Protein 3OES (pdb70)

Foldseek 3Di:
DEAEEEEAFAPPLCLVLLLCCQQVVDGDPDDDFDCWDWGWDCDPNYTYIYIRHGGDFLPDQDDCVNQPRHQEYEYEAAQLDVRRVVRSLSVVVSNVLDHAYEYEHEPVVVPVRGDHDQVRSCVVCVVVVYHYDYAYSRDSVRSNCSVVVSVVVSVVD

InterPro domains:
  IPR001806 Small GTPase [PF00071] (8-168)
  IPR001806 Small GTPase [PS51421] (1-183)
  IPR001806 Small GTPase [SM00174] (9-170)
  IPR005225 Small GTP-binding domain [TIGR00231] (6-160)
  IPR020849 Small GTPase, Ras-type [PTHR24070] (7-173)
  IPR027417 P-loop containing nucleoside triphosphate hydrolase [G3DSA:3.40.50.300] (5-183)
  IPR027417 P-loop containing nucleoside triphosphate hydrolase [SSF52540] (6-174)

Organism: Homo sapiens (NCBI:txid9606)

Structure (mmCIF, N/CA/C/O backbone):
data_3OES
#
_entry.id   3OES
#
_cell.length_a   72.665
_cell.length_b   126.745
_cell.length_c   41.356
_cell.angle_alpha   90.000
_cell.angle_beta   90.000
_cell.angle_gamma   90.000
#
_symmetry.space_group_name_H-M   'C 2 2 21'
#
loop_
_entity.id
_entity.type
_entity.pdbx_description
1 polymer 'GTPase RhebL1'
2 non-polymer 'MAGNESIUM ION'
3 non-polymer 'PHOSPHOAMINOPHOSPHONIC ACID-GUANYLATE ESTER'
4 water water
#
loop_
_atom_site.group_PDB
_atom_site.id
_atom_site.type_symbol
_atom_site.label_atom_id
_atom_site.label_alt_id
_atom_site.label_comp_id
_atom_site.label_asym_id
_atom_site.label_entity_id
_atom_site.label_seq_id
_atom_site.pdbx_PDB_ins_code
_atom_site.Cartn_x
_atom_site.Cartn_y
_atom_site.Cartn_z
_atom_site.occupancy
_atom_site.B_iso_or_equiv
_atom_site.auth_seq_id
_atom_site.auth_comp_id
_atom_site.auth_asym_id
_atom_site.auth_atom_id
_atom_site.pdbx_PDB_model_num
ATOM 1 N N . ARG A 1 23 ? -32.734 9.552 -15.906 1.00 51.82 5 ARG A N 1
ATOM 2 C CA . ARG A 1 23 ? -31.451 8.940 -15.440 1.00 52.00 5 ARG A CA 1
ATOM 3 C C . ARG A 1 23 ? -31.036 9.415 -14.021 1.00 51.97 5 ARG A C 1
ATOM 4 O O . ARG A 1 23 ? -30.661 10.583 -13.821 1.00 52.37 5 ARG A O 1
ATOM 7 N N . TYR A 1 24 ? -31.074 8.499 -13.057 1.00 51.41 6 TYR A N 1
ATOM 8 C CA . TYR A 1 24 ? -30.682 8.787 -11.677 1.00 51.38 6 TYR A CA 1
ATOM 9 C C . TYR A 1 24 ? -29.162 8.826 -11.454 1.00 50.87 6 TYR A C 1
ATOM 10 O O . TYR A 1 24 ? -28.473 7.819 -11.683 1.00 51.06 6 TYR A O 1
ATOM 19 N N . ARG A 1 25 ? -28.641 9.949 -10.944 1.00 49.61 7 ARG A N 1
ATOM 20 C CA . ARG A 1 25 ? -27.206 10.043 -10.670 1.00 48.46 7 ARG A CA 1
ATOM 21 C C . ARG A 1 25 ? -26.932 10.694 -9.331 1.00 46.81 7 ARG A C 1
ATOM 22 O O . ARG A 1 25 ? -27.548 11.706 -8.983 1.00 46.29 7 ARG A O 1
ATOM 30 N N . LYS A 1 26 ? -25.996 10.094 -8.588 1.00 45.09 8 LYS A N 1
ATOM 31 C CA . LYS A 1 26 ? -25.568 10.565 -7.260 1.00 43.43 8 LYS A CA 1
ATOM 32 C C . LYS A 1 26 ? -24.203 11.290 -7.318 1.00 41.05 8 LYS A C 1
ATOM 33 O O . LYS A 1 26 ? -23.190 10.713 -7.760 1.00 40.60 8 LYS A O 1
ATOM 39 N N . VAL A 1 27 ? -24.179 12.540 -6.872 1.00 38.08 9 VAL A N 1
ATOM 40 C CA . VAL A 1 27 ? -22.939 13.301 -6.835 1.00 36.42 9 VAL A CA 1
ATOM 41 C C . VAL A 1 27 ? -22.645 13.714 -5.393 1.00 34.90 9 VAL A C 1
ATOM 42 O O . VAL A 1 27 ? -23.525 14.180 -4.713 1.00 34.00 9 VAL A O 1
ATOM 46 N N . VAL A 1 28 ? -21.404 13.510 -4.941 1.00 34.00 10 VAL A N 1
ATOM 47 C CA . VAL A 1 28 ? -20.988 13.853 -3.584 1.00 33.13 10 VAL A CA 1
ATOM 48 C C . VAL A 1 28 ? -20.146 15.097 -3.617 1.00 32.46 10 VAL A C 1
ATOM 49 O O . VAL A 1 28 ? -19.179 15.130 -4.343 1.00 32.28 10 VAL A O 1
ATOM 53 N N . ILE A 1 29 ? -20.514 16.113 -2.819 1.00 31.79 11 ILE A N 1
ATOM 54 C CA . ILE A 1 29 ? -19.710 17.335 -2.668 1.00 30.89 11 ILE A CA 1
ATOM 55 C C . ILE A 1 29 ? -18.860 17.173 -1.427 1.00 30.69 11 ILE A C 1
ATOM 56 O O . ILE A 1 29 ? -19.384 16.959 -0.348 1.00 30.33 11 ILE A O 1
ATOM 61 N N . LEU A 1 30 ? -17.546 17.271 -1.596 1.00 30.95 12 LEU A N 1
ATOM 62 C CA . LEU A 1 30 ? -16.564 17.140 -0.516 1.00 31.11 12 LEU A 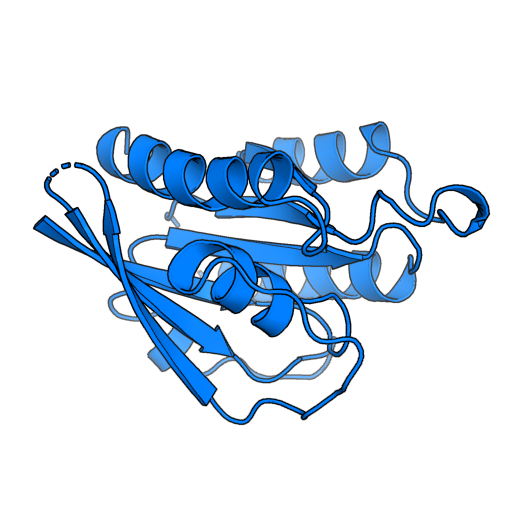CA 1
ATOM 63 C C . LEU A 1 30 ? -15.706 18.370 -0.402 1.00 30.21 12 LEU A C 1
ATOM 64 O O . LEU A 1 30 ? -15.330 18.980 -1.416 1.00 30.12 12 LEU A O 1
ATOM 69 N N . GLY A 1 31 ? -15.280 18.656 0.810 1.00 29.25 13 GLY A N 1
ATOM 70 C CA . GLY A 1 31 ? -14.259 19.642 1.022 1.00 29.19 13 GLY A CA 1
ATOM 71 C C . GLY A 1 31 ? -14.011 19.938 2.484 1.00 29.81 13 GLY A C 1
ATOM 72 O O . GLY A 1 31 ? -14.697 19.462 3.382 1.00 29.58 13 GLY A O 1
ATOM 73 N N . TYR A 1 32 ? -13.012 20.755 2.711 1.00 30.65 14 TYR A N 1
ATOM 74 C CA . TYR A 1 32 ? -12.786 21.312 4.009 1.00 31.31 14 TYR A CA 1
ATOM 75 C C . TYR A 1 32 ? -14.033 22.056 4.469 1.00 31.36 14 TYR A C 1
ATOM 76 O O . TYR A 1 32 ? -14.891 22.366 3.680 1.00 31.70 14 TYR A O 1
ATOM 85 N N . ARG A 1 33 ? -14.152 22.322 5.756 1.00 31.89 15 ARG A N 1
ATOM 86 C CA . ARG A 1 33 ? -15.285 23.084 6.204 1.00 32.33 15 ARG A CA 1
ATOM 87 C C . ARG A 1 33 ? -15.183 24.567 5.821 1.00 31.01 15 ARG A C 1
ATOM 88 O O . ARG A 1 33 ? -14.094 25.107 5.680 1.00 30.49 15 ARG A O 1
ATOM 96 N N . CYS A 1 34 ? -16.344 25.178 5.610 1.00 30.28 16 CYS A N 1
ATOM 97 C CA . CYS A 1 34 ? -16.478 26.606 5.335 1.00 30.48 16 CYS A CA 1
ATOM 98 C C . CYS A 1 34 ? -16.019 27.079 3.937 1.00 28.86 16 CYS A C 1
ATOM 99 O O . CYS A 1 34 ? -15.952 28.309 3.675 1.00 28.84 16 CYS A O 1
ATOM 102 N N . VAL A 1 35 ? -15.740 26.130 3.042 1.00 26.96 17 VAL A N 1
ATOM 103 C CA . VAL A 1 35 ? -15.357 26.455 1.634 1.00 25.54 17 VAL A CA 1
ATOM 104 C C . VAL A 1 35 ? -16.548 26.815 0.731 1.00 25.42 17 VAL A C 1
ATOM 105 O O . VAL A 1 35 ? -16.359 27.368 -0.358 1.00 25.60 17 VAL A O 1
ATOM 109 N N . GLY A 1 36 ? -17.770 26.535 1.184 1.00 25.50 18 GLY A N 1
ATOM 110 C CA . GLY A 1 36 ? -18.975 26.923 0.456 1.00 25.26 18 GLY A CA 1
ATOM 111 C C . GLY A 1 36 ? -19.709 25.780 -0.231 1.00 25.86 18 GLY A C 1
ATOM 112 O O . GLY A 1 36 ? -20.435 26.008 -1.192 1.00 25.47 18 GLY A O 1
ATOM 113 N N . LYS A 1 37 ? -19.543 24.555 0.273 1.00 26.37 19 LYS A N 1
ATOM 114 C CA . LYS A 1 37 ? -20.193 23.382 -0.321 1.00 27.05 19 LYS A CA 1
ATOM 115 C C . LYS A 1 37 ? -21.708 23.577 -0.330 1.00 27.33 19 LYS A C 1
ATOM 116 O O . LYS A 1 37 ? -22.335 23.585 -1.399 1.00 28.19 19 LYS A O 1
ATOM 122 N N . THR A 1 38 ? -22.281 23.757 0.858 1.00 26.98 20 THR A N 1
ATOM 123 C CA . THR A 1 38 ? -23.713 23.981 1.004 1.00 26.51 20 THR A CA 1
ATOM 124 C C . THR A 1 38 ? -24.187 25.188 0.213 1.00 26.41 20 THR A C 1
ATOM 125 O O . THR A 1 38 ? -25.260 25.126 -0.424 1.00 26.42 20 THR A O 1
ATOM 129 N N . SER A 1 39 ? -23.433 26.285 0.252 1.00 25.44 21 SER A N 1
ATOM 130 C CA . SER A 1 39 ? -23.839 27.471 -0.531 1.00 25.43 21 SER A CA 1
ATOM 131 C C . SER A 1 39 ? -23.825 27.184 -2.039 1.00 25.36 21 SER A C 1
ATOM 132 O O . SER A 1 39 ? -24.710 27.613 -2.766 1.00 25.04 21 SER A O 1
ATOM 135 N N . LEU A 1 40 ? -22.848 26.444 -2.514 1.00 26.07 22 LEU A N 1
ATOM 136 C CA . LEU A 1 40 ? -22.890 26.041 -3.938 1.00 27.30 22 LEU A CA 1
ATOM 137 C C . LEU A 1 40 ? -24.177 25.262 -4.267 1.00 28.29 22 LEU A C 1
ATOM 138 O O . LEU A 1 40 ? -24.951 25.668 -5.148 1.00 28.30 22 LEU A O 1
ATOM 143 N N . ALA A 1 41 ? -24.407 24.164 -3.541 1.00 29.32 23 ALA A N 1
ATOM 144 C CA . ALA A 1 41 ? -25.594 23.316 -3.761 1.00 30.05 23 ALA A CA 1
ATOM 145 C C . ALA A 1 41 ? -26.906 24.113 -3.652 1.00 30.80 23 ALA A C 1
ATOM 146 O O . ALA A 1 41 ? -27.810 23.945 -4.462 1.00 30.34 23 ALA A O 1
ATOM 148 N N . HIS A 1 42 ? -26.998 24.978 -2.649 1.00 32.52 24 HIS A N 1
ATOM 149 C CA . HIS A 1 42 ? -28.186 25.805 -2.464 1.00 33.53 24 HIS A CA 1
ATOM 150 C C . HIS A 1 42 ? -28.384 26.864 -3.581 1.00 33.84 24 HIS A C 1
ATOM 151 O O . HIS A 1 42 ? -29.518 27.114 -3.989 1.00 33.98 24 HIS A O 1
ATOM 158 N N . GLN A 1 43 ? -27.305 27.484 -4.065 1.00 33.95 25 GLN A N 1
ATOM 159 C CA . GLN A 1 43 ? -27.400 28.399 -5.224 1.00 33.89 25 GLN A CA 1
ATOM 160 C C . GLN A 1 43 ? -27.933 27.612 -6.415 1.00 33.85 25 GLN A C 1
ATOM 161 O O . GLN A 1 43 ? -28.935 27.982 -7.005 1.00 33.40 25 GLN A O 1
ATOM 167 N N . PHE A 1 44 ? -27.278 26.507 -6.733 1.00 33.96 26 PHE A N 1
ATOM 168 C CA . PHE A 1 44 ? -27.683 25.683 -7.857 1.00 34.32 26 PHE A CA 1
ATOM 169 C C . PHE A 1 44 ? -29.145 25.234 -7.835 1.00 35.04 26 PHE A C 1
ATOM 170 O O . PHE A 1 44 ? -29.817 25.291 -8.843 1.00 34.94 26 PHE A O 1
ATOM 178 N N . VAL A 1 45 ? -29.620 24.758 -6.693 1.00 35.98 27 VAL A N 1
ATOM 179 C CA . VAL A 1 45 ? -30.930 24.134 -6.608 1.00 36.28 27 VAL A CA 1
ATOM 180 C C . VAL A 1 45 ? -32.029 25.118 -6.299 1.00 37.35 27 VAL A C 1
ATOM 181 O O . VAL A 1 45 ? -33.093 25.013 -6.870 1.00 38.74 27 VAL A O 1
ATOM 185 N N . GLU A 1 46 ? -31.805 26.027 -5.358 1.00 38.07 28 GLU A N 1
ATOM 186 C CA . GLU A 1 46 ? -32.836 27.010 -4.958 1.00 38.78 28 GLU A CA 1
ATOM 187 C C . GLU A 1 46 ? -32.639 28.420 -5.513 1.00 37.93 28 GLU A C 1
ATOM 188 O O . GLU A 1 46 ? -33.508 29.242 -5.335 1.00 37.71 28 GLU A O 1
ATOM 194 N N . GLY A 1 47 ? -31.509 28.709 -6.156 1.00 37.23 29 GLY A N 1
ATOM 195 C CA . GLY A 1 47 ? -31.280 30.054 -6.730 1.00 37.20 29 GLY A CA 1
ATOM 196 C C . GLY A 1 47 ? -31.149 31.184 -5.716 1.00 37.17 29 GLY A C 1
ATOM 197 O O . GLY A 1 47 ? -31.502 32.323 -6.004 1.00 36.27 29 GLY A O 1
ATOM 198 N N . GLU A 1 48 ? -30.629 30.862 -4.525 1.00 37.65 30 GLU A N 1
ATOM 199 C CA . GLU A 1 48 ? -30.465 31.845 -3.440 1.00 37.64 30 GLU A CA 1
ATOM 200 C C . GLU A 1 48 ? -29.109 31.659 -2.766 1.00 37.45 30 GLU A C 1
ATOM 201 O O . GLU A 1 48 ? -28.562 30.556 -2.730 1.00 36.79 30 GLU A O 1
ATOM 203 N N . PHE A 1 49 ? -28.587 32.755 -2.224 1.00 37.64 31 PHE A N 1
ATOM 204 C CA . PHE A 1 49 ? -27.400 32.726 -1.401 1.00 37.68 31 PHE A CA 1
ATOM 205 C C . PHE A 1 49 ? -27.657 33.383 -0.011 1.00 37.82 31 PHE A C 1
ATOM 206 O O . PHE A 1 49 ? -28.189 34.487 0.080 1.00 37.54 31 PHE A O 1
ATOM 214 N N . SER A 1 50 ? -27.243 32.682 1.047 1.00 38.03 32 SER A N 1
ATOM 215 C CA . SER A 1 50 ? -27.351 33.150 2.446 1.00 38.01 32 SER A CA 1
ATOM 216 C C . SER A 1 50 ? -25.973 33.548 2.981 1.00 37.94 32 SER A C 1
ATOM 217 O O . SER A 1 50 ? -24.973 32.795 2.802 1.00 37.13 32 SER A O 1
ATOM 220 N N . GLU A 1 51 ? -25.915 34.715 3.640 1.00 38.04 33 GLU A N 1
ATOM 221 C CA . GLU A 1 51 ? -24.699 35.124 4.362 1.00 38.55 33 GLU A CA 1
ATOM 222 C C . GLU A 1 51 ? -24.537 34.421 5.735 1.00 38.05 33 GLU A C 1
ATOM 223 O O . GLU A 1 51 ? -23.508 34.639 6.440 1.00 38.64 33 GLU A O 1
ATOM 229 N N . GLY A 1 52 ? -25.537 33.616 6.120 1.00 36.75 34 GLY A N 1
ATOM 230 C CA . GLY A 1 52 ? -25.488 32.830 7.350 1.00 36.08 34 GLY A CA 1
ATOM 231 C C . GLY A 1 52 ? -24.554 31.641 7.241 1.00 35.55 34 GLY A C 1
ATOM 232 O O . GLY A 1 52 ? -23.904 31.436 6.217 1.00 36.30 34 GLY A O 1
ATOM 233 N N . TYR A 1 53 ? -24.471 30.868 8.307 1.00 34.37 35 TYR A N 1
ATOM 234 C CA . TYR A 1 53 ? -23.615 29.697 8.362 1.00 34.00 35 TYR A CA 1
ATOM 235 C C . TYR A 1 53 ? -24.270 28.640 9.238 1.00 34.06 35 TYR A C 1
ATOM 236 O O . TYR A 1 53 ? -24.676 28.922 10.366 1.00 32.81 35 TYR A O 1
ATOM 245 N N . ASP A 1 54 ? -24.350 27.425 8.716 1.00 34.79 36 ASP A N 1
ATOM 246 C CA . ASP A 1 54 ? -24.844 26.301 9.481 1.00 36.08 36 ASP A CA 1
ATOM 247 C C . ASP A 1 54 ? -24.011 25.083 9.126 1.00 35.99 36 ASP A C 1
ATOM 248 O O . ASP A 1 54 ? -24.062 24.615 7.983 1.00 35.97 36 ASP A O 1
ATOM 253 N N . PRO A 1 55 ? -23.206 24.582 10.081 1.00 35.94 37 PRO A N 1
ATOM 254 C CA . PRO A 1 55 ? -22.353 23.425 9.788 1.00 36.27 37 PRO A CA 1
ATOM 255 C C . PRO A 1 55 ? -23.178 22.209 9.405 1.00 36.50 37 PRO A C 1
ATOM 256 O O . PRO A 1 55 ? -24.125 21.854 10.101 1.00 36.82 37 PRO A O 1
ATOM 260 N N . THR A 1 56 ? -22.817 21.601 8.290 1.00 36.47 38 THR A N 1
ATOM 261 C CA . THR A 1 56 ? -23.606 20.561 7.692 1.00 36.69 38 THR A CA 1
ATOM 262 C C . THR A 1 56 ? -23.284 19.261 8.404 1.00 37.38 38 THR A C 1
ATOM 263 O O . THR A 1 56 ? -22.123 19.012 8.760 1.00 36.61 38 THR A O 1
ATOM 267 N N . VAL A 1 57 ? -24.329 18.484 8.656 1.00 38.38 39 VAL A N 1
ATOM 268 C CA . VAL A 1 57 ? -24.192 17.097 9.085 1.00 39.89 39 VAL A CA 1
ATOM 269 C C . VAL A 1 57 ? -24.304 16.316 7.787 1.00 40.83 39 VAL A C 1
ATOM 270 O O . VAL A 1 57 ? -23.340 15.681 7.365 1.00 41.35 39 VAL A O 1
ATOM 274 N N . GLU A 1 58 ? -25.463 16.413 7.134 1.00 41.75 40 GLU A N 1
ATOM 275 C CA . GLU A 1 58 ? -25.615 15.947 5.773 1.00 43.15 40 GLU A CA 1
ATOM 276 C C . GLU A 1 58 ? -26.937 16.407 5.155 1.00 44.00 40 GLU A C 1
ATOM 277 O O . GLU A 1 58 ? -28.007 16.173 5.708 1.00 44.12 40 GLU A O 1
ATOM 283 N N . ASN A 1 59 ? -26.847 17.064 4.005 1.00 44.94 41 ASN A N 1
ATOM 284 C CA . ASN A 1 59 ? -28.014 17.508 3.263 1.00 45.90 41 ASN A CA 1
ATOM 285 C C . ASN A 1 59 ? -28.047 16.755 1.977 1.00 46.75 41 ASN A C 1
ATOM 286 O O . ASN A 1 59 ? -27.005 16.369 1.446 1.00 46.66 41 ASN A O 1
ATOM 291 N N . THR A 1 60 ? -29.238 16.524 1.453 1.00 47.90 42 THR A N 1
ATOM 292 C CA . THR A 1 60 ? -29.330 16.073 0.072 1.00 48.69 42 THR A CA 1
ATO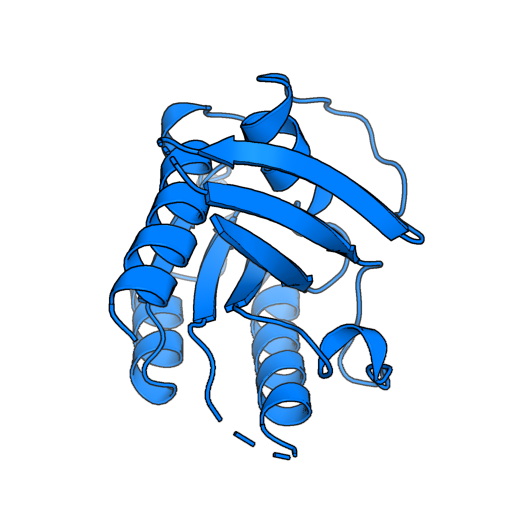M 293 C C . THR A 1 60 ? -30.217 17.035 -0.687 1.00 49.06 42 THR A C 1
ATOM 294 O O . THR A 1 60 ? -31.247 17.488 -0.186 1.00 49.10 42 THR A O 1
ATOM 298 N N . TYR A 1 61 ? -29.758 17.381 -1.880 1.00 49.64 43 TYR A N 1
ATOM 299 C CA . TYR A 1 61 ? -30.436 18.293 -2.751 1.00 50.37 43 TYR A CA 1
ATOM 300 C C . TYR A 1 61 ? -30.731 17.539 -4.030 1.00 51.32 43 TYR A C 1
ATOM 301 O O . TYR A 1 61 ? -29.818 17.000 -4.681 1.00 51.65 43 TYR A O 1
ATOM 310 N N . SER A 1 62 ? -32.007 17.474 -4.388 1.00 52.32 44 SER A N 1
ATOM 311 C CA . SER A 1 62 ? -32.411 16.838 -5.633 1.00 52.94 44 SER A CA 1
ATOM 312 C C . SER A 1 62 ? -32.818 17.899 -6.645 1.00 53.33 44 SER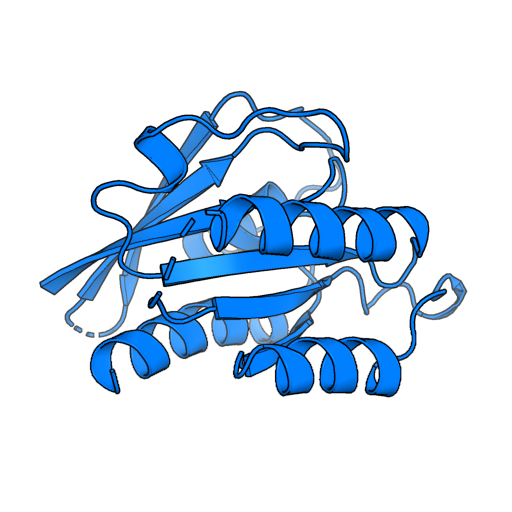 A C 1
ATOM 313 O O . SER A 1 62 ? -33.554 18.827 -6.309 1.00 53.59 44 SER A O 1
ATOM 316 N N . LYS A 1 63 ? -32.311 17.760 -7.869 1.00 53.87 45 LYS A N 1
ATOM 317 C CA . LYS A 1 63 ? -32.677 18.614 -8.995 1.00 54.23 45 LYS A CA 1
ATOM 318 C C . LYS A 1 63 ? -32.673 17.824 -10.296 1.00 54.67 45 LYS A C 1
ATOM 319 O O . LYS A 1 63 ? -31.842 16.928 -10.483 1.00 54.82 45 LYS A O 1
ATOM 325 N N . ILE A 1 64 ? -33.593 18.172 -11.194 1.00 54.97 46 ILE A N 1
ATOM 326 C CA . ILE A 1 64 ? -33.652 17.563 -12.511 1.00 55.25 46 ILE A CA 1
ATOM 327 C C . ILE A 1 64 ? -32.873 18.447 -13.491 1.00 55.60 46 ILE A C 1
ATOM 328 O O . ILE A 1 64 ? -33.257 19.574 -13.734 1.00 55.80 46 ILE A O 1
ATOM 333 N N . VAL A 1 65 ? -31.766 17.942 -14.030 1.00 56.17 47 VAL A N 1
ATOM 334 C CA . VAL A 1 65 ? -30.976 18.693 -15.006 1.00 56.70 47 VAL A CA 1
ATOM 335 C C . VAL A 1 65 ? -31.214 18.081 -16.380 1.00 57.18 47 VAL A C 1
ATOM 336 O O . VAL A 1 65 ? -30.993 16.884 -16.570 1.00 57.15 47 VAL A O 1
ATOM 338 N N . THR A 1 66 ? -31.653 18.912 -17.333 1.00 58.03 48 THR A N 1
ATOM 339 C CA . THR A 1 66 ? -32.161 18.446 -18.646 1.00 58.44 48 THR A CA 1
ATOM 340 C C . THR A 1 66 ? -31.077 18.273 -19.749 1.00 58.39 48 THR A C 1
ATOM 341 O O . THR A 1 66 ? -30.251 19.162 -20.010 1.00 58.18 48 THR A O 1
ATOM 343 N N . GLU A 1 71 ? -32.349 13.990 -19.685 1.00 53.32 53 GLU A N 1
ATOM 344 C CA . GLU A 1 71 ? -33.102 14.141 -18.426 1.00 53.69 53 GLU A CA 1
ATOM 345 C C . GLU A 1 71 ? -32.452 13.298 -17.313 1.00 53.35 53 GLU A C 1
ATOM 346 O O . GLU A 1 71 ? -32.584 12.062 -17.288 1.00 53.43 53 GLU A O 1
ATOM 349 N N . PHE A 1 72 ? -31.731 13.989 -16.417 1.00 52.85 54 PHE A N 1
ATOM 350 C CA . PHE A 1 72 ? -30.997 13.375 -15.304 1.00 52.11 54 PHE A CA 1
ATOM 351 C C . PHE A 1 72 ? -31.627 13.799 -13.999 1.00 51.48 54 PHE A C 1
ATOM 352 O O . PHE A 1 72 ? -31.929 14.983 -13.809 1.00 51.45 54 PHE A O 1
ATOM 360 N N . HIS A 1 73 ? -31.823 12.843 -13.102 1.00 50.42 55 HIS A N 1
ATOM 361 C CA . HIS A 1 73 ? -32.265 13.140 -11.765 1.00 50.20 55 HIS A CA 1
ATOM 362 C C . HIS A 1 73 ? -31.011 13.182 -10.929 1.00 49.41 55 HIS A C 1
ATOM 363 O O . HIS A 1 73 ? -30.398 12.148 -10.659 1.00 49.23 55 HIS A O 1
ATOM 370 N N . LEU A 1 74 ? -30.605 14.382 -10.550 1.00 48.63 56 LEU A N 1
ATOM 371 C CA . LEU A 1 74 ? -29.323 14.559 -9.878 1.00 48.08 56 LEU A CA 1
ATOM 372 C C . LEU A 1 74 ? -29.545 14.531 -8.389 1.00 47.26 56 LEU A C 1
ATOM 373 O O . LEU A 1 74 ? -30.329 15.296 -7.867 1.00 47.57 56 LEU A O 1
ATOM 378 N N . HIS A 1 75 ? -28.864 13.638 -7.697 1.00 46.32 57 HIS A 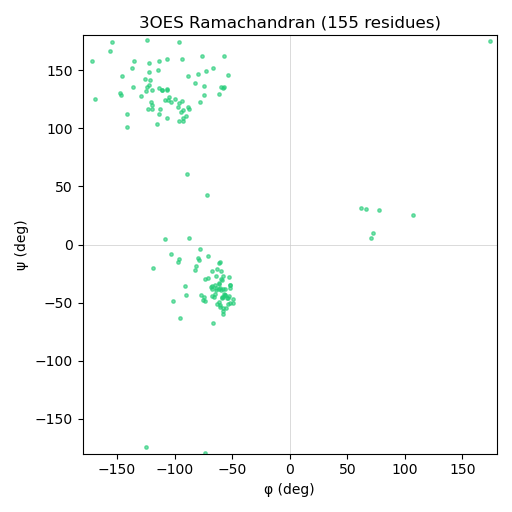N 1
ATOM 379 C CA . HIS A 1 75 ? -28.929 13.625 -6.256 1.00 45.39 57 HIS A CA 1
ATOM 380 C C . HIS A 1 75 ? -27.610 14.158 -5.721 1.00 43.34 57 HIS A C 1
ATOM 381 O O . HIS A 1 75 ? -26.591 13.495 -5.851 1.00 43.06 57 HIS A O 1
ATOM 388 N N . LEU A 1 76 ? -27.617 15.368 -5.159 1.00 41.10 58 LEU A N 1
ATOM 389 C CA . LEU A 1 76 ? -26.388 15.969 -4.641 1.00 39.57 58 LEU A CA 1
ATOM 390 C C . LEU A 1 76 ? -26.257 15.638 -3.173 1.00 38.56 58 LEU A C 1
ATOM 391 O O . LEU A 1 76 ? -27.085 16.054 -2.393 1.00 38.00 58 LEU A O 1
ATOM 396 N N . VAL A 1 77 ? -25.227 14.887 -2.782 1.00 37.76 59 VAL A N 1
ATOM 397 C CA . VAL A 1 77 ? -24.981 14.626 -1.357 1.00 36.61 59 VAL A CA 1
ATOM 398 C C . VAL A 1 77 ? -24.000 15.697 -0.830 1.00 36.41 59 VAL A C 1
ATOM 399 O O . VAL A 1 77 ? -22.804 15.681 -1.156 1.00 3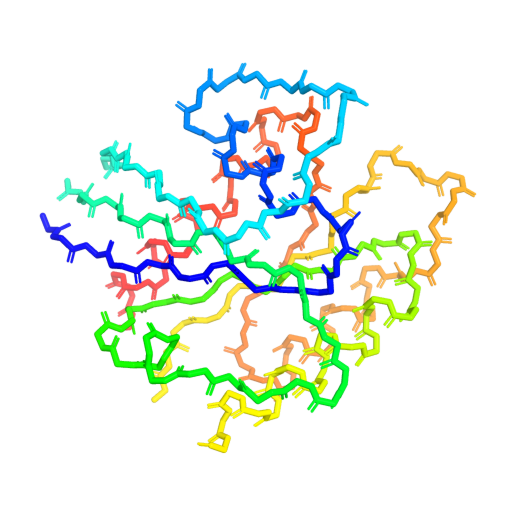5.92 59 VAL A O 1
ATOM 403 N N . ASP A 1 78 ? -24.529 16.638 -0.044 1.00 35.63 60 ASP A N 1
ATOM 404 C CA . ASP A 1 78 ? -23.741 17.724 0.518 1.00 35.54 60 ASP A CA 1
ATOM 405 C C . ASP A 1 78 ? -23.226 17.337 1.906 1.00 35.73 60 ASP A C 1
ATOM 406 O O . ASP A 1 78 ? -23.999 17.266 2.857 1.00 35.48 60 ASP A O 1
ATOM 411 N N . THR A 1 79 ? -21.909 17.098 2.005 1.00 36.25 61 THR A N 1
ATOM 412 C CA . THR A 1 79 ? -21.291 16.482 3.187 1.00 36.04 61 THR A CA 1
ATOM 413 C C . THR A 1 79 ? -20.759 17.485 4.222 1.00 36.96 61 THR A C 1
ATOM 414 O O . THR A 1 79 ? -20.547 18.688 3.923 1.00 36.50 61 THR A O 1
ATOM 418 N N . ALA A 1 80 ? -20.589 16.982 5.448 1.00 37.25 62 ALA A N 1
ATOM 419 C CA . ALA A 1 80 ? -19.921 17.696 6.528 1.00 38.15 62 ALA A CA 1
ATOM 420 C C . ALA A 1 80 ? -18.500 18.013 6.125 1.00 39.00 62 ALA A C 1
ATOM 421 O O . ALA A 1 80 ? -17.810 17.164 5.584 1.00 39.31 62 ALA A O 1
ATOM 423 N N . GLY A 1 81 ? -18.055 19.231 6.388 1.00 40.56 63 GLY A N 1
ATOM 424 C CA . GLY A 1 81 ? -16.681 19.601 6.097 1.00 42.23 63 GLY A CA 1
ATOM 425 C C . GLY A 1 81 ? -15.708 18.619 6.731 1.00 43.64 63 GLY A C 1
ATOM 426 O O . GLY A 1 81 ? -15.957 18.076 7.813 1.00 44.11 63 GLY A O 1
ATOM 427 N N . GLN A 1 82 ? -14.599 18.389 6.057 1.00 45.05 64 GLN A N 1
ATOM 428 C CA . GLN A 1 82 ? -13.649 17.384 6.490 1.00 46.38 64 GLN A CA 1
ATOM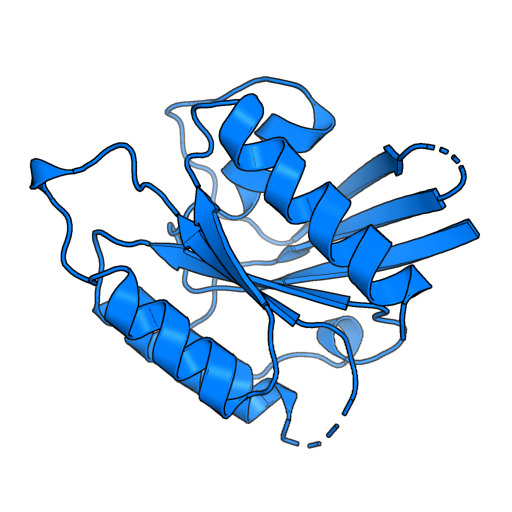 429 C C . GLN A 1 82 ? -12.244 17.879 6.425 1.00 47.22 64 GLN A C 1
ATOM 430 O O . GLN A 1 82 ? -11.952 18.810 5.689 1.00 46.75 64 GLN A O 1
ATOM 436 N N . ASP A 1 83 ? -11.364 17.243 7.198 1.00 48.49 65 ASP A N 1
ATOM 437 C CA . ASP A 1 83 ? -9.973 17.666 7.248 1.00 49.43 65 ASP A CA 1
ATOM 438 C C . ASP A 1 83 ? -9.021 16.521 6.922 1.00 50.63 65 ASP A C 1
ATOM 439 O O . ASP A 1 83 ? -9.450 15.421 6.529 1.00 50.59 65 ASP A O 1
ATOM 444 N N . GLU A 1 84 ? -7.731 16.806 7.061 1.00 52.29 66 GLU A N 1
ATOM 445 C CA . GLU A 1 84 ? -6.675 15.883 6.655 1.00 54.16 66 GLU A CA 1
ATOM 446 C C . GLU A 1 84 ? -6.667 14.557 7.427 1.00 55.20 66 GLU A C 1
ATOM 447 O O . GLU A 1 84 ? -6.123 13.570 6.935 1.00 55.64 66 GLU A O 1
ATOM 453 N N . TYR A 1 85 ? -7.287 14.535 8.611 1.00 56.46 67 TYR A N 1
ATOM 454 C CA . TYR A 1 85 ? -7.356 13.334 9.447 1.00 57.43 67 TYR A CA 1
ATOM 455 C C . TYR A 1 85 ? -8.627 12.523 9.287 1.00 57.61 67 TYR A C 1
ATOM 456 O O . TYR A 1 85 ? -8.679 11.382 9.752 1.00 57.66 67 TYR A O 1
ATOM 465 N N . SER A 1 86 ? -9.644 13.084 8.631 1.00 57.65 68 SER A N 1
ATOM 466 C CA . SER A 1 86 ? -10.960 12.445 8.609 1.00 57.96 68 SER A CA 1
ATOM 467 C C . SER A 1 86 ? -10.922 11.127 7.831 1.00 58.16 68 SER A C 1
ATOM 468 O O . SER A 1 86 ? -10.095 10.949 6.933 1.00 58.10 68 SER A O 1
ATOM 471 N N . ILE A 1 87 ? -11.809 10.203 8.198 1.00 58.49 69 ILE A N 1
ATOM 472 C CA . ILE A 1 87 ? -11.937 8.929 7.488 1.00 58.82 69 ILE A CA 1
ATOM 473 C C . ILE A 1 87 ? -13.288 8.934 6.808 1.00 58.57 69 ILE A C 1
ATOM 474 O O . ILE A 1 87 ? -14.333 9.025 7.461 1.00 58.22 69 ILE A O 1
ATOM 479 N N . LEU A 1 88 ? -13.237 8.882 5.480 1.00 58.73 70 LEU A N 1
ATOM 480 C CA . LEU A 1 88 ? -14.424 8.961 4.640 1.00 58.87 70 LEU A CA 1
ATOM 481 C C . LEU A 1 88 ? -15.189 7.649 4.714 1.00 59.28 70 LEU A C 1
ATOM 482 O O . LEU A 1 88 ? -14.598 6.583 4.503 1.00 58.67 70 LEU A O 1
ATOM 487 N N . PRO A 1 89 ? -16.505 7.721 5.000 1.00 59.92 71 PRO A N 1
ATOM 488 C CA . PRO A 1 89 ? -17.345 6.505 5.031 1.00 60.33 71 PRO A CA 1
ATOM 489 C C . PRO A 1 89 ? -17.705 5.966 3.652 1.00 60.62 71 PRO A C 1
ATOM 490 O O . PRO A 1 89 ? -17.616 6.693 2.658 1.00 60.63 71 PRO A O 1
ATOM 494 N N . TYR A 1 90 ? -18.123 4.698 3.619 1.00 60.75 72 TYR A N 1
ATOM 495 C CA . TYR A 1 90 ? -18.563 4.026 2.385 1.00 60.57 72 TYR A CA 1
ATOM 496 C C . TYR A 1 90 ? -19.622 4.825 1.621 1.00 60.12 72 TYR A C 1
ATOM 497 O O . TYR A 1 90 ? -19.625 4.807 0.387 1.00 60.20 72 TYR A O 1
ATOM 499 N N . SER A 1 91 ? -20.502 5.527 2.343 1.00 59.52 73 SER A N 1
ATOM 500 C CA . SER A 1 91 ? -21.556 6.352 1.718 1.00 59.19 73 SER A CA 1
ATOM 501 C C . SER A 1 91 ? -20.998 7.343 0.690 1.00 58.75 73 SER A C 1
ATOM 502 O O . SER A 1 91 ? -21.692 7.715 -0.264 1.00 58.49 73 SER A O 1
ATOM 505 N N . PHE A 1 92 ? -19.742 7.755 0.903 1.00 58.16 74 PHE A N 1
ATOM 506 C CA . PHE A 1 92 ? -19.019 8.647 -0.002 1.00 57.62 74 PHE A CA 1
ATOM 507 C C . PHE A 1 92 ? -18.377 7.929 -1.208 1.00 57.43 74 PHE A C 1
ATOM 508 O O . PHE A 1 92 ? -18.084 8.576 -2.212 1.00 57.42 74 PHE A O 1
ATOM 516 N N . ILE A 1 93 ? -18.136 6.617 -1.104 1.00 57.11 75 ILE A N 1
ATOM 517 C CA . ILE A 1 93 ? -17.514 5.845 -2.190 1.00 56.72 75 ILE A CA 1
ATOM 518 C C . ILE A 1 93 ? -18.552 5.039 -2.984 1.00 56.62 75 ILE A C 1
ATOM 519 O O . ILE A 1 93 ? -18.572 5.111 -4.219 1.00 56.81 75 ILE A O 1
ATOM 521 N N . ILE A 1 94 ? -19.425 4.301 -2.283 1.00 56.18 76 ILE A N 1
ATOM 522 C CA . ILE A 1 94 ? -20.399 3.388 -2.935 1.00 55.60 76 ILE A CA 1
ATOM 523 C C . ILE A 1 94 ? -21.560 4.115 -3.596 1.00 54.99 76 ILE A C 1
ATOM 524 O O . ILE A 1 94 ? -22.138 5.057 -3.024 1.00 55.39 76 ILE A O 1
ATOM 526 N N . GLY A 1 95 ? -21.901 3.667 -4.804 1.00 53.96 77 GLY A N 1
ATOM 527 C CA . GLY A 1 95 ? -23.022 4.228 -5.561 1.00 53.04 77 GLY A CA 1
ATOM 528 C C . GLY A 1 95 ? -22.835 5.638 -6.117 1.00 51.90 77 GLY A C 1
ATOM 529 O O . GLY A 1 95 ? -23.776 6.189 -6.694 1.00 51.46 77 GLY A O 1
ATOM 530 N N . VAL A 1 96 ? -21.626 6.200 -5.965 1.00 50.54 78 VAL A N 1
ATOM 531 C CA . VAL A 1 96 ? -21.333 7.591 -6.348 1.00 49.33 78 VAL A CA 1
ATOM 532 C C . VAL A 1 96 ? -20.910 7.685 -7.798 1.00 48.19 78 VAL A C 1
ATOM 533 O O . VAL A 1 96 ? -19.867 7.160 -8.199 1.00 47.76 78 VAL A O 1
ATOM 537 N N . HIS A 1 97 ? -21.718 8.379 -8.585 1.00 46.90 79 HIS A N 1
ATOM 538 C CA . HIS A 1 97 ? -21.423 8.534 -9.991 1.00 45.85 79 HIS A CA 1
ATOM 539 C C . HIS A 1 97 ? -20.386 9.649 -10.257 1.00 44.15 79 HIS A C 1
ATOM 540 O O . HIS A 1 97 ? -19.775 9.679 -11.315 1.00 44.26 79 HIS A O 1
ATOM 547 N N . GLY A 1 98 ? -20.174 10.552 -9.309 1.00 42.03 80 GLY A N 1
ATOM 548 C CA . GLY A 1 98 ? -19.303 11.696 -9.560 1.00 40.59 80 GLY A CA 1
ATOM 549 C C . GLY A 1 98 ? -19.040 12.499 -8.309 1.00 38.96 80 GLY A C 1
ATOM 550 O O . GLY A 1 98 ? -19.807 12.415 -7.372 1.00 38.78 80 GLY A O 1
ATOM 551 N N . TYR A 1 99 ? -17.946 13.267 -8.303 1.00 37.40 81 TYR A N 1
ATOM 552 C CA . TYR A 1 99 ? -17.580 14.123 -7.162 1.00 36.27 81 TYR A CA 1
ATOM 553 C C . TYR A 1 99 ? -17.371 15.571 -7.563 1.00 34.75 81 TYR A C 1
ATOM 554 O O . TYR A 1 99 ? -16.838 15.857 -8.634 1.00 34.86 81 TYR A O 1
ATOM 563 N N . VAL A 1 100 ? -17.792 16.473 -6.691 1.00 32.73 82 VAL A N 1
ATOM 564 C CA . VAL A 1 100 ? -17.403 17.851 -6.756 1.00 31.60 82 VAL A CA 1
ATOM 565 C C . VAL A 1 100 ? -16.551 18.088 -5.505 1.00 31.50 82 VAL A C 1
ATOM 566 O O . VAL A 1 100 ? -17.053 18.021 -4.404 1.00 31.25 82 VAL A O 1
ATOM 570 N N . LEU A 1 101 ? -15.252 18.327 -5.700 1.00 31.13 83 LEU A N 1
ATOM 571 C CA . LEU A 1 101 ? -14.340 18.664 -4.635 1.00 30.61 83 LEU A CA 1
ATOM 572 C C . LEU A 1 101 ? -14.149 20.173 -4.556 1.00 30.19 83 LEU A C 1
ATOM 573 O O . LEU A 1 101 ? -13.679 20.791 -5.500 1.00 31.54 83 LEU A O 1
ATOM 578 N N . VAL A 1 102 ? -14.513 20.766 -3.427 1.00 29.55 84 VAL A N 1
ATOM 579 C CA . VAL A 1 102 ? -14.52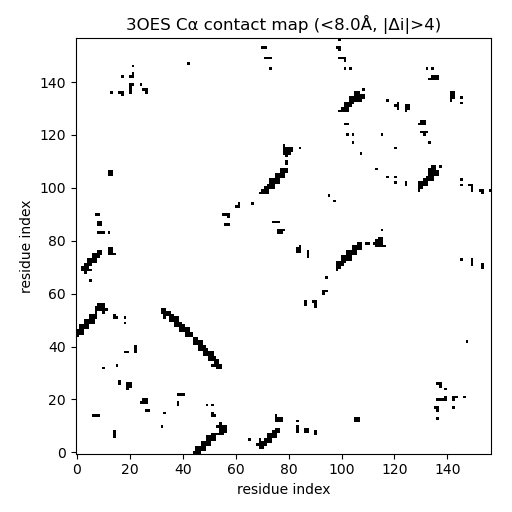0 22.216 -3.285 1.00 28.79 84 VAL A CA 1
ATOM 580 C C . VAL A 1 102 ? -13.419 22.606 -2.329 1.00 28.30 84 VAL A C 1
ATOM 581 O O . VAL A 1 102 ? -13.233 21.976 -1.290 1.00 28.21 84 VAL A O 1
ATOM 585 N N . TYR A 1 103 ? -12.644 23.600 -2.731 1.00 27.67 85 TYR A N 1
ATOM 586 C CA . TYR A 1 103 ? -11.796 24.354 -1.818 1.00 27.15 85 TYR A CA 1
ATOM 587 C C . TYR A 1 103 ? -12.188 25.811 -1.993 1.00 26.49 85 TYR A C 1
ATOM 588 O O . TYR A 1 103 ? -13.048 26.129 -2.825 1.00 27.42 85 TYR A O 1
ATOM 597 N N . SER A 1 104 ? -11.593 26.674 -1.192 1.00 26.60 86 SER A N 1
ATOM 598 C CA . SER A 1 104 ? -11.793 28.129 -1.279 1.00 26.89 86 SER A CA 1
ATOM 599 C C . SER A 1 104 ? -10.521 28.778 -1.765 1.00 27.01 86 SER A C 1
ATOM 600 O O . SER A 1 104 ? -9.452 28.485 -1.236 1.00 27.74 86 SER A O 1
ATOM 603 N N . VAL A 1 105 ? -10.637 29.676 -2.739 1.00 26.89 87 VAL A N 1
ATOM 604 C CA . VAL A 1 105 ? -9.486 30.353 -3.303 1.00 27.15 87 VAL A CA 1
ATOM 605 C C . VAL A 1 105 ? -8.827 31.292 -2.291 1.00 28.18 87 VAL A C 1
ATOM 606 O O . VAL A 1 105 ? -7.665 31.643 -2.464 1.00 28.61 87 VAL A O 1
ATOM 610 N N . THR A 1 106 ? -9.577 31.735 -1.280 1.00 28.55 88 THR A N 1
ATOM 611 C CA . THR A 1 106 ? -9.036 32.598 -0.218 1.00 29.07 88 THR A CA 1
ATOM 612 C C . THR A 1 106 ? -8.407 31.797 0.943 1.00 30.02 88 THR A C 1
ATOM 613 O O . THR A 1 106 ? -7.997 32.391 1.929 1.00 31.28 88 THR A O 1
ATOM 617 N N . SER A 1 107 ? -8.313 30.469 0.816 1.00 29.94 89 SER A N 1
ATOM 618 C CA . SER A 1 107 ? -7.728 29.640 1.854 1.00 30.38 89 SER A CA 1
ATOM 619 C C . SER A 1 107 ? -6.889 28.490 1.272 1.00 30.70 89 SER A C 1
ATOM 620 O O . SER A 1 107 ? -7.414 27.495 0.844 1.00 29.63 89 SER A O 1
ATOM 623 N N . LEU A 1 108 ? -5.580 28.678 1.285 1.00 31.33 90 LEU A N 1
ATOM 624 C CA . LEU A 1 108 ? -4.616 27.675 0.901 1.00 32.32 90 LEU A CA 1
ATOM 625 C C . LEU A 1 108 ? -4.722 26.418 1.764 1.00 32.72 90 LEU A C 1
ATOM 626 O O . LEU A 1 108 ? -4.596 25.281 1.262 1.00 31.77 90 LEU A O 1
ATOM 631 N N . HIS A 1 109 ? -4.955 26.600 3.062 1.00 33.43 91 HIS A N 1
ATOM 632 C CA . HIS A 1 109 ? -5.170 25.439 3.938 1.00 34.03 91 HIS A CA 1
ATOM 633 C C . HIS A 1 109 ? -6.282 24.556 3.344 1.00 33.16 91 HIS A C 1
ATOM 634 O O . HIS A 1 109 ? -6.138 23.334 3.272 1.00 33.07 91 HIS A O 1
ATOM 641 N N . SER A 1 110 ? -7.374 25.169 2.879 1.00 32.51 92 SER A N 1
ATOM 642 C CA . SER A 1 110 ? -8.489 24.376 2.300 1.00 31.71 92 SER A CA 1
ATOM 643 C C . SER A 1 110 ? -8.087 23.651 1.028 1.00 31.57 92 SER A C 1
ATOM 644 O O . SER A 1 110 ? -8.563 22.554 0.756 1.00 30.25 92 SER A O 1
ATOM 647 N N . PHE A 1 111 ? -7.226 24.304 0.250 1.00 32.16 93 PHE A N 1
ATOM 648 C CA . PHE A 1 111 ? -6.635 23.712 -0.961 1.00 32.97 93 PHE A CA 1
ATOM 649 C C . PHE A 1 111 ? -5.666 22.550 -0.646 1.00 33.37 93 PHE A C 1
ATOM 650 O O . PHE A 1 111 ? -5.583 21.559 -1.387 1.00 33.53 93 PHE A O 1
ATOM 658 N N . GLN A 1 112 ? -4.939 22.676 0.450 1.00 34.04 94 GLN A N 1
ATOM 659 C CA . GLN A 1 112 ? -4.084 21.588 0.922 1.00 35.10 94 GLN A CA 1
ATOM 660 C C . GLN A 1 112 ? -4.921 20.395 1.387 1.00 34.73 94 GLN A C 1
ATOM 661 O O . GLN A 1 112 ? -4.623 19.252 1.022 1.00 35.20 94 GLN A O 1
ATOM 667 N N . VAL A 1 113 ? -5.991 20.665 2.142 1.00 34.47 95 VAL A N 1
ATOM 668 C CA . VAL A 1 113 ? -6.926 19.606 2.544 1.00 34.20 95 VAL A CA 1
ATOM 669 C C . VAL A 1 113 ? -7.620 18.907 1.381 1.00 35.27 95 VAL A C 1
ATOM 670 O O . VAL A 1 113 ? -7.830 17.678 1.438 1.00 34.93 95 VAL A O 1
ATOM 674 N N . ILE A 1 114 ? -8.002 19.650 0.327 1.00 35.70 96 ILE A N 1
ATOM 675 C CA . ILE A 1 114 ? -8.667 18.991 -0.792 1.00 35.65 96 ILE A CA 1
ATOM 676 C C . ILE A 1 114 ? -7.754 17.920 -1.447 1.00 36.74 96 ILE A C 1
ATOM 677 O O . ILE A 1 114 ? -8.234 16.893 -1.913 1.00 36.08 96 ILE A O 1
ATOM 682 N N . GLU A 1 115 ? -6.442 18.149 -1.451 1.00 38.12 97 GLU A N 1
ATOM 683 C CA . GLU A 1 115 ? -5.490 17.115 -1.930 1.00 39.66 97 GLU A CA 1
ATOM 684 C C . GLU A 1 115 ? -5.545 15.833 -1.100 1.00 39.83 97 GLU A C 1
ATOM 685 O O . GLU A 1 115 ? -5.651 14.749 -1.663 1.00 39.57 97 GLU A O 1
ATOM 691 N N . SER A 1 116 ? -5.485 15.965 0.228 1.00 40.68 98 SER A N 1
ATOM 692 C CA . SER A 1 116 ? -5.655 14.813 1.128 1.00 41.43 98 SER A CA 1
ATOM 693 C C . SER A 1 116 ? -6.931 14.116 0.808 1.00 41.66 98 SER A C 1
ATOM 694 O O . SER A 1 116 ? -6.938 12.901 0.595 1.00 41.78 98 SER A O 1
ATOM 697 N N . LEU A 1 117 ? -8.018 14.882 0.754 1.00 41.89 99 LEU A N 1
ATOM 698 C CA . LEU A 1 117 ? -9.323 14.295 0.513 1.00 42.31 99 LEU A CA 1
ATOM 699 C C . LEU A 1 117 ? -9.339 13.529 -0.809 1.00 43.15 99 LEU A C 1
ATOM 700 O O . LEU A 1 117 ? -9.925 12.439 -0.903 1.00 43.00 99 LEU A O 1
ATOM 705 N N . TYR A 1 118 ? -8.673 14.053 -1.825 1.00 44.17 100 TYR A N 1
ATOM 706 C CA . TYR A 1 118 ? -8.596 13.305 -3.064 1.00 45.49 100 TYR A CA 1
ATOM 707 C C . TYR A 1 118 ? -7.849 11.971 -2.868 1.00 46.77 100 TYR A C 1
ATOM 708 O O . TYR A 1 118 ? -8.352 10.924 -3.266 1.00 46.25 100 TYR A O 1
ATOM 717 N N . GLN A 1 119 ? -6.656 12.024 -2.274 1.00 48.35 101 GLN A N 1
ATOM 718 C CA . GLN A 1 119 ? -5.862 10.808 -2.039 1.00 49.99 101 GLN A CA 1
ATOM 719 C C . GLN A 1 119 ? -6.713 9.758 -1.317 1.00 51.28 101 GLN A C 1
ATOM 720 O O . GLN A 1 119 ? -6.804 8.619 -1.775 1.00 52.16 101 GLN A O 1
ATOM 722 N N . LYS A 1 120 ? -7.369 10.153 -0.220 1.00 52.70 102 LYS A N 1
ATOM 723 C CA . LYS A 1 120 ? -8.280 9.250 0.510 1.00 53.58 102 LYS A CA 1
ATOM 724 C C . LYS A 1 120 ? -9.302 8.622 -0.424 1.00 55.18 102 LYS A C 1
ATOM 725 O O . LYS A 1 120 ? -9.678 7.452 -0.266 1.00 55.82 102 LYS A O 1
ATOM 731 N N . LEU A 1 121 ? -9.756 9.412 -1.389 1.00 56.71 103 LEU A N 1
ATOM 732 C CA . LEU A 1 121 ? -10.755 8.986 -2.355 1.00 57.97 103 LEU A CA 1
ATOM 733 C C . LEU A 1 121 ? -10.211 7.877 -3.268 1.00 59.59 103 LEU A C 1
ATOM 734 O O . LEU A 1 121 ? -10.898 6.882 -3.528 1.00 59.56 103 LEU A O 1
ATOM 739 N N . HIS A 1 122 ? -8.985 8.060 -3.764 1.00 61.29 104 HIS A N 1
ATOM 740 C CA . HIS A 1 122 ? -8.381 7.092 -4.688 1.00 62.82 104 HIS A CA 1
ATOM 741 C C . HIS A 1 122 ? -7.969 5.820 -3.899 1.00 64.17 104 HIS A C 1
ATOM 742 O O . HIS A 1 122 ? -7.993 4.708 -4.449 1.00 64.50 104 HIS A O 1
ATOM 745 N N . GLU A 1 123 ? -7.631 5.996 -2.612 1.00 65.17 105 GLU A N 1
ATOM 746 C CA . GLU A 1 123 ? -7.456 4.871 -1.673 1.00 65.95 105 GLU A CA 1
ATOM 747 C C . GLU A 1 123 ? -8.818 4.260 -1.320 1.00 66.15 105 GLU A C 1
ATOM 748 O O . GLU A 1 123 ? -9.467 3.611 -2.151 1.00 66.53 105 GLU A O 1
ATOM 754 N N . ARG A 1 129 ? -12.713 4.424 -11.123 1.00 51.45 111 ARG A N 1
ATOM 755 C CA . ARG A 1 129 ? -12.492 5.867 -11.337 1.00 51.40 111 ARG A CA 1
ATOM 756 C C . ARG A 1 129 ? -13.816 6.582 -11.678 1.00 50.68 111 ARG A C 1
ATOM 757 O O . ARG A 1 129 ? -14.638 6.063 -12.456 1.00 51.59 111 ARG A O 1
ATOM 760 N N . VAL A 1 130 ? -14.016 7.763 -11.077 1.00 49.00 112 VAL A N 1
ATOM 761 C CA . VAL A 1 130 ? -15.215 8.556 -11.289 1.00 46.95 112 VAL A CA 1
ATOM 762 C C . VAL A 1 130 ? -14.816 9.918 -11.818 1.00 45.19 112 VAL A C 1
ATOM 763 O O . VAL A 1 130 ? -13.676 10.363 -11.619 1.00 45.11 112 VAL A O 1
ATOM 765 N N . PRO A 1 131 ? -15.742 10.586 -12.526 1.00 42.98 113 PRO A N 1
ATOM 766 C CA . PRO A 1 131 ? -15.557 12.019 -12.812 1.00 41.39 113 PRO A CA 1
ATOM 767 C C . PRO A 1 131 ? -15.388 12.828 -11.528 1.00 39.52 113 PRO A C 1
ATOM 768 O O . PRO A 1 131 ? -16.097 12.611 -10.549 1.00 37.78 113 PRO A O 1
ATOM 772 N N . VAL A 1 132 ? -14.412 13.719 -11.556 1.00 38.48 114 VAL A N 1
ATOM 773 C CA . VAL A 1 132 ? -14.170 14.682 -10.508 1.00 37.59 114 VAL A CA 1
ATOM 774 C C . VAL A 1 132 ? -14.054 16.074 -11.153 1.00 36.61 114 VAL A C 1
ATOM 775 O O . VAL A 1 132 ? -13.321 16.252 -12.129 1.00 36.11 114 VAL A O 1
ATOM 779 N N . VAL A 1 133 ? -14.832 17.025 -10.633 1.00 35.08 115 VAL A N 1
ATOM 780 C CA . VAL A 1 133 ? -14.699 18.428 -10.955 1.00 33.53 115 VAL A CA 1
ATOM 781 C C . VAL A 1 133 ? -14.124 19.115 -9.718 1.00 33.08 115 VAL A C 1
ATOM 782 O O . VAL A 1 133 ? -14.684 18.970 -8.629 1.00 33.07 115 VAL A O 1
ATOM 786 N N . LEU A 1 134 ? -12.993 19.826 -9.891 1.00 31.93 116 LEU A N 1
ATOM 787 C CA . LEU A 1 134 ? -12.333 20.561 -8.813 1.00 30.56 116 LEU A CA 1
ATOM 788 C C . LEU A 1 134 ? -12.715 22.013 -8.927 1.00 29.47 116 LEU A C 1
ATOM 789 O O . LEU A 1 134 ? -12.534 22.635 -9.960 1.00 28.62 116 LEU A O 1
ATOM 794 N N . VAL A 1 135 ? -13.238 22.534 -7.827 1.00 28.86 117 VAL A N 1
ATOM 795 C CA . VAL A 1 135 ? -13.818 23.854 -7.768 1.00 28.28 117 VAL A CA 1
ATOM 796 C C . VAL A 1 135 ? -13.113 24.665 -6.692 1.00 27.58 117 VAL A C 1
ATOM 797 O O . VAL A 1 135 ? -13.130 24.320 -5.518 1.00 27.24 117 VAL A O 1
ATOM 801 N N . GLY A 1 136 ? -12.467 25.729 -7.117 1.00 27.22 118 GLY A N 1
ATOM 802 C CA . GLY A 1 136 ? -11.979 26.740 -6.200 1.00 27.32 118 GLY A CA 1
ATOM 803 C C . GLY A 1 136 ? -13.085 27.752 -6.054 1.00 26.80 118 GLY A C 1
ATOM 804 O O . GLY A 1 136 ? -13.372 28.450 -6.993 1.00 25.92 118 GLY A O 1
ATOM 805 N N . ASN A 1 137 ? -13.707 27.814 -4.870 1.00 27.19 119 ASN A N 1
ATOM 806 C CA . ASN A 1 137 ? -14.889 28.642 -4.673 1.00 27.19 119 ASN A CA 1
ATOM 807 C C . ASN A 1 137 ? -14.539 29.997 -4.073 1.00 27.41 119 ASN A C 1
ATOM 808 O O . ASN A 1 137 ? -13.414 30.228 -3.744 1.00 26.83 119 ASN A O 1
ATOM 813 N N . LYS A 1 138 ? -15.526 30.877 -3.956 1.00 27.79 120 LYS A N 1
ATOM 814 C CA . LYS A 1 138 ? -15.339 32.214 -3.401 1.00 29.05 120 LYS A CA 1
ATOM 815 C C . LYS A 1 138 ? -14.370 33.055 -4.222 1.00 29.36 120 LYS A C 1
ATOM 816 O O . LYS A 1 138 ? -13.702 33.946 -3.686 1.00 30.14 120 LYS A O 1
ATOM 822 N N . ALA A 1 139 ? -14.332 32.814 -5.526 1.00 29.96 121 ALA A N 1
ATOM 823 C CA . ALA A 1 139 ? -13.555 33.649 -6.427 1.00 30.33 121 ALA A CA 1
ATOM 824 C C . ALA A 1 139 ? -14.026 35.116 -6.441 1.00 30.97 121 ALA A C 1
ATOM 825 O O . ALA A 1 139 ? -13.313 35.974 -6.966 1.00 31.56 121 ALA A O 1
ATOM 827 N N . ASP A 1 140 ? -15.228 35.411 -5.934 1.00 31.37 122 ASP A N 1
ATOM 828 C CA . ASP A 1 140 ? -15.682 36.821 -5.817 1.00 31.81 122 ASP A CA 1
ATOM 829 C C . ASP A 1 140 ? -14.817 37.652 -4.849 1.00 32.04 122 ASP A C 1
ATOM 830 O O . ASP A 1 140 ? -14.676 38.854 -5.021 1.00 31.81 122 ASP A O 1
ATOM 835 N N . LEU A 1 141 ? -14.210 36.971 -3.873 1.00 32.65 123 LEU A N 1
ATOM 836 C CA . LEU A 1 141 ? -13.419 37.592 -2.816 1.00 32.81 123 LEU A CA 1
ATOM 837 C C . LEU A 1 141 ? -11.970 37.730 -3.242 1.00 34.54 123 LEU A C 1
ATOM 838 O O . LEU A 1 141 ? -11.053 37.197 -2.606 1.00 34.38 123 LEU A O 1
ATOM 843 N N . SER A 1 142 ? -11.786 38.484 -4.316 1.00 36.23 124 SER A N 1
ATOM 844 C CA . SER A 1 142 ? -10.515 38.615 -5.012 1.00 37.60 124 SER A CA 1
ATOM 845 C C . SER A 1 142 ? -9.379 39.142 -4.151 1.00 38.27 124 SER A C 1
ATOM 846 O O . SER A 1 142 ? -8.267 38.596 -4.186 1.00 38.64 124 SER A O 1
ATOM 849 N N . PRO A 1 143 ? -9.639 40.213 -3.378 1.00 39.10 125 PRO A N 1
ATOM 850 C CA . PRO A 1 143 ? -8.577 40.787 -2.554 1.00 39.12 125 PRO A CA 1
ATOM 851 C C . PRO A 1 143 ? -8.050 39.809 -1.550 1.00 39.06 125 PRO A C 1
ATOM 852 O O . PRO A 1 143 ? -7.006 40.051 -0.971 1.00 39.76 125 PRO A O 1
ATOM 856 N N . GLU A 1 144 ? 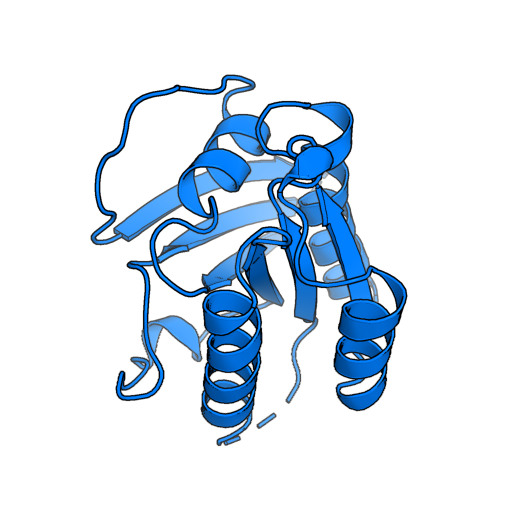-8.771 38.723 -1.311 1.00 38.63 126 GLU A N 1
ATOM 857 C CA . GLU A 1 144 ? -8.379 37.765 -0.268 1.00 38.25 126 GLU A CA 1
ATOM 858 C C . GLU A 1 144 ? -7.860 36.456 -0.850 1.00 37.22 126 GLU A C 1
ATOM 859 O O . GLU A 1 144 ? -7.565 35.519 -0.113 1.00 36.54 126 GLU A O 1
ATOM 865 N N . ARG A 1 145 ? -7.733 36.400 -2.171 1.00 36.46 127 ARG A N 1
ATOM 866 C CA . ARG A 1 145 ? -7.265 35.183 -2.846 1.00 36.07 127 ARG A CA 1
ATOM 867 C C . ARG A 1 145 ? -5.892 34.752 -2.357 1.00 35.62 127 ARG A C 1
ATOM 868 O O . ARG A 1 145 ? -4.973 35.578 -2.241 1.00 35.65 127 ARG A O 1
ATOM 876 N N . GLU A 1 146 ? -5.756 33.456 -2.094 1.00 34.78 128 GLU A N 1
ATOM 877 C CA . GLU A 1 146 ? -4.479 32.836 -1.754 1.00 33.84 128 GLU A CA 1
ATOM 878 C C . GLU A 1 146 ? -4.037 31.760 -2.736 1.00 33.05 128 GLU A C 1
ATOM 879 O O . GLU A 1 146 ? -2.879 31.423 -2.780 1.00 32.50 128 GLU A O 1
ATOM 885 N N . VAL A 1 147 ? -4.963 31.206 -3.511 1.00 32.81 129 VAL A N 1
ATOM 886 C CA . VAL A 1 147 ? -4.669 30.090 -4.402 1.00 32.36 129 VAL A CA 1
ATOM 887 C C . VAL A 1 147 ? -4.973 30.535 -5.827 1.00 32.91 129 VAL A C 1
ATOM 888 O O . VAL A 1 147 ? -6.098 30.905 -6.124 1.00 32.69 129 VAL A O 1
ATOM 892 N N . GLN A 1 148 ? -3.957 30.520 -6.705 1.00 33.53 130 GLN A N 1
ATOM 893 C CA . GLN A 1 148 ? -4.124 30.990 -8.077 1.00 33.75 130 GLN A CA 1
ATOM 894 C C . GLN A 1 148 ? -4.794 29.921 -8.897 1.00 32.90 130 GLN A C 1
ATOM 895 O O . GLN A 1 148 ? -4.595 28.729 -8.662 1.00 32.80 130 GLN A O 1
ATOM 901 N N . ALA A 1 149 ? -5.603 30.355 -9.855 1.00 31.89 131 ALA A N 1
ATOM 902 C CA . ALA A 1 149 ? -6.281 29.471 -10.787 1.00 31.29 131 ALA A CA 1
ATOM 903 C C . ALA A 1 149 ? -5.330 28.459 -11.414 1.00 30.99 131 ALA A C 1
ATOM 904 O O . ALA A 1 149 ? -5.634 27.248 -11.455 1.00 30.34 131 ALA A O 1
ATOM 906 N N . VAL A 1 150 ? -4.175 28.935 -11.877 1.00 30.72 132 VAL A N 1
ATOM 907 C CA . VAL A 1 150 ? -3.196 28.034 -12.538 1.00 30.73 132 VAL A CA 1
ATOM 908 C C . VAL A 1 150 ? -2.764 26.889 -11.626 1.00 31.31 132 VAL A C 1
ATOM 909 O O . VAL A 1 150 ? -2.413 25.826 -12.095 1.00 32.00 132 VAL A O 1
ATOM 913 N N . GLU A 1 151 ? -2.823 27.130 -10.325 1.00 31.79 133 GLU A N 1
ATOM 914 C CA . GLU A 1 151 ? -2.406 26.183 -9.307 1.00 32.28 133 GLU A CA 1
ATOM 915 C C . GLU A 1 151 ? -3.429 25.037 -9.164 1.00 32.26 133 GLU A C 1
ATOM 916 O O . GLU A 1 151 ? -3.071 23.848 -9.161 1.00 32.43 133 GLU A O 1
ATOM 922 N N . GLY A 1 152 ? -4.706 25.401 -9.057 1.00 31.84 134 GLY A N 1
ATOM 923 C CA . GLY A 1 152 ? -5.769 24.413 -8.994 1.00 31.46 134 GLY A CA 1
ATOM 924 C C . GLY A 1 152 ? -5.943 23.681 -10.306 1.00 31.34 134 GLY A C 1
ATOM 925 O O . GLY A 1 152 ? -6.252 22.471 -10.308 1.00 31.15 134 GLY A O 1
ATOM 926 N N . LYS A 1 153 ? -5.768 24.394 -11.425 1.00 31.19 135 LYS A N 1
ATOM 927 C CA . LYS A 1 153 ? -5.798 23.749 -12.749 1.00 31.64 135 LYS A CA 1
ATOM 928 C C . LYS A 1 153 ? -4.732 22.638 -12.838 1.00 32.39 135 LYS A C 1
ATOM 929 O O . LYS A 1 153 ? -5.034 21.533 -13.267 1.00 32.27 135 LYS A O 1
ATOM 932 N N . LYS A 1 154 ? -3.512 22.907 -12.374 1.00 33.39 136 LYS A N 1
ATOM 933 C CA . LYS A 1 154 ? -2.456 21.891 -12.431 1.00 34.53 136 LYS A CA 1
ATOM 934 C C . LYS A 1 154 ? -2.733 20.677 -11.570 1.00 34.57 136 LYS A C 1
ATOM 935 O O . LYS A 1 154 ? -2.491 19.540 -11.981 1.00 35.75 136 LYS A O 1
ATOM 941 N N . LEU A 1 155 ? -3.219 20.912 -10.364 1.00 35.06 137 LEU A N 1
ATOM 942 C CA . LEU A 1 155 ? -3.645 19.828 -9.471 1.00 35.29 137 LEU A CA 1
ATOM 943 C C . LEU A 1 155 ? -4.681 18.958 -10.168 1.00 35.64 137 LEU A C 1
ATOM 944 O O . LEU A 1 155 ? -4.498 17.737 -10.284 1.00 36.64 137 LEU A O 1
ATOM 949 N N . ALA A 1 156 ? -5.752 19.584 -10.651 1.00 35.82 138 ALA A N 1
ATOM 950 C CA . ALA A 1 156 ? -6.804 18.874 -11.381 1.00 36.41 138 ALA A CA 1
ATOM 951 C C . ALA A 1 156 ? -6.227 18.075 -12.549 1.00 37.42 138 ALA A C 1
ATOM 952 O O . ALA A 1 156 ? -6.586 16.908 -12.752 1.00 37.23 138 ALA A O 1
ATOM 954 N N . GLU A 1 157 ? -5.346 18.703 -13.327 1.00 38.44 139 GLU A N 1
ATOM 955 C CA . GLU A 1 157 ? -4.681 17.991 -14.423 1.00 39.53 139 GLU A CA 1
ATOM 956 C C . GLU A 1 157 ? -3.948 16.747 -13.908 1.00 40.31 139 GLU A C 1
ATOM 957 O O . GLU A 1 157 ? -4.074 15.679 -14.487 1.00 40.91 139 GLU A O 1
ATOM 963 N N . SER A 1 158 ? -3.236 16.862 -12.792 1.00 41.18 140 SER A N 1
ATOM 964 C CA . SER A 1 158 ? -2.525 15.697 -12.241 1.00 41.65 140 SER A CA 1
ATOM 965 C C . SER A 1 158 ? -3.437 14.521 -11.894 1.00 42.37 140 SER A C 1
ATOM 966 O O . SER A 1 158 ? -2.959 13.372 -11.789 1.00 43.10 140 SER A O 1
ATOM 969 N N . TRP A 1 159 ? -4.725 14.794 -11.668 1.00 42.36 141 TRP A N 1
ATOM 970 C CA . TRP A 1 159 ? -5.701 13.738 -11.373 1.00 41.88 141 TRP A CA 1
ATOM 971 C C . TRP A 1 159 ? -6.492 13.294 -12.573 1.00 41.67 141 TRP A C 1
ATOM 972 O O . TRP A 1 159 ? -7.171 12.294 -12.497 1.00 41.82 141 TRP A O 1
ATOM 983 N N . GLY A 1 160 ? -6.467 14.062 -13.656 1.00 41.54 142 GLY A N 1
ATOM 984 C CA . GLY A 1 160 ? -7.345 13.797 -14.799 1.00 41.14 142 GLY A CA 1
ATOM 985 C C . GLY A 1 160 ? -8.767 14.269 -14.522 1.00 40.91 142 GLY A C 1
ATOM 986 O O . GLY A 1 160 ? -9.752 13.717 -15.055 1.00 40.72 142 GLY A O 1
ATOM 987 N N . ALA A 1 161 ? -8.863 15.305 -13.690 1.00 40.41 143 ALA A N 1
ATOM 988 C CA . ALA A 1 161 ? -10.127 15.868 -13.264 1.00 39.38 143 ALA A CA 1
ATOM 989 C C . ALA A 1 161 ? -10.336 17.203 -13.978 1.00 38.97 143 ALA A C 1
ATOM 990 O O . ALA A 1 161 ? -9.379 17.806 -14.481 1.00 38.65 143 ALA A O 1
ATOM 992 N N . THR A 1 162 ? -11.588 17.659 -14.048 1.00 38.06 144 THR A N 1
ATOM 993 C CA . THR A 1 162 ? -11.892 18.961 -14.647 1.00 37.59 144 THR A CA 1
ATOM 994 C C . THR A 1 162 ? -11.789 20.042 -13.565 1.00 36.47 144 THR A C 1
ATOM 995 O O . THR A 1 162 ? -12.142 19.804 -12.409 1.00 35.83 144 THR A O 1
ATOM 999 N N . PHE A 1 163 ? -11.323 21.229 -13.940 1.00 35.53 145 PHE A N 1
ATOM 1000 C CA . PHE A 1 163 ? -11.131 22.299 -12.973 1.00 35.03 145 PHE A CA 1
ATOM 1001 C C . PHE A 1 163 ? -11.933 23.526 -13.337 1.00 34.50 145 PHE A C 1
ATOM 1002 O O . PHE A 1 163 ? -12.014 23.887 -14.512 1.00 34.18 145 PHE A O 1
ATOM 1010 N N . MET A 1 164 ? -12.490 24.184 -12.316 1.00 33.95 146 MET A N 1
ATOM 1011 C CA . MET A 1 164 ? -13.081 25.493 -12.495 1.00 33.46 146 MET A CA 1
ATOM 1012 C C . MET A 1 164 ? -13.129 26.275 -11.207 1.00 31.69 146 MET A C 1
ATOM 1013 O O . MET A 1 164 ? -12.898 25.714 -10.145 1.00 30.96 146 MET A O 1
ATOM 1018 N N . GLU A 1 165 ? -13.394 27.580 -11.322 1.00 29.66 147 GLU A N 1
ATOM 1019 C CA . GLU A 1 165 ? -13.660 28.442 -10.183 1.00 29.07 147 GLU A CA 1
ATOM 1020 C C . GLU A 1 165 ? -15.120 28.965 -10.179 1.00 28.94 147 GLU A C 1
ATOM 1021 O O . GLU A 1 165 ? -15.800 28.983 -11.195 1.00 28.40 147 GLU A O 1
ATOM 1027 N N . SER A 1 166 ? -15.594 29.362 -9.004 1.00 27.96 148 SER A N 1
ATOM 1028 C CA . SER A 1 166 ? -16.976 29.705 -8.833 1.00 27.80 148 SER A CA 1
ATOM 1029 C C . SER A 1 166 ? -17.136 30.665 -7.705 1.00 27.34 148 SER A C 1
ATOM 1030 O O . SER A 1 166 ? -16.166 31.004 -7.007 1.00 27.51 148 SER A O 1
ATOM 1033 N N . SER A 1 167 ? -18.373 31.112 -7.562 1.00 26.72 149 SER A N 1
ATOM 1034 C CA . SER A 1 167 ? -18.842 31.862 -6.445 1.00 27.07 149 SER A CA 1
ATOM 1035 C C . SER A 1 167 ? -20.273 31.453 -6.249 1.00 27.18 149 SER A C 1
ATOM 1036 O O . SER A 1 167 ? -21.059 31.512 -7.207 1.00 27.59 149 SER A O 1
ATOM 1039 N N . ALA A 1 168 ? -20.623 31.073 -5.019 1.00 27.21 150 ALA A N 1
ATOM 1040 C CA . ALA A 1 168 ? -21.990 30.699 -4.669 1.00 27.54 150 ALA A CA 1
ATOM 1041 C C . ALA A 1 168 ? -22.930 31.903 -4.650 1.00 28.06 150 ALA A C 1
ATOM 1042 O O . ALA A 1 168 ? -24.131 31.725 -4.565 1.00 27.61 150 ALA A O 1
ATOM 1044 N N . ARG A 1 169 ? -22.361 33.111 -4.735 1.00 28.75 151 ARG A N 1
ATOM 1045 C CA . ARG A 1 169 ? -23.108 34.345 -4.881 1.00 30.37 151 ARG A CA 1
ATOM 1046 C C . ARG A 1 169 ? -23.581 34.629 -6.308 1.00 30.80 151 ARG A C 1
ATOM 1047 O O . ARG A 1 169 ? -24.342 35.554 -6.493 1.00 31.29 151 ARG A O 1
ATOM 1055 N N . GLU A 1 170 ? -23.086 33.877 -7.300 1.00 31.57 152 GLU A N 1
ATOM 1056 C CA . GLU A 1 170 ? -23.423 34.063 -8.741 1.00 31.88 152 GLU A CA 1
ATOM 1057 C C . GLU A 1 170 ? -24.068 32.802 -9.292 1.00 31.66 152 GLU A C 1
ATOM 1058 O O . GLU A 1 170 ? -23.437 31.746 -9.332 1.00 30.31 152 GLU A O 1
ATOM 1064 N N . ASN A 1 171 ? -25.319 32.895 -9.709 1.00 32.69 153 ASN A N 1
ATOM 1065 C CA . ASN A 1 171 ? -25.981 31.735 -10.286 1.00 33.17 153 ASN A CA 1
ATOM 1066 C C . ASN A 1 171 ? -25.255 31.250 -11.516 1.00 33.35 153 ASN A C 1
ATOM 1067 O O . ASN A 1 171 ? -25.131 30.026 -11.731 1.00 33.70 153 ASN A O 1
ATOM 1072 N N . GLN A 1 172 ? -24.734 32.183 -12.302 1.00 33.64 154 GLN A N 1
ATOM 1073 C CA . GLN A 1 172 ? -24.018 31.814 -13.524 1.00 34.80 154 GLN A CA 1
ATOM 1074 C C . GLN A 1 172 ? -22.833 30.897 -13.214 1.00 35.08 154 GLN A C 1
ATOM 1075 O O . GLN A 1 172 ? -22.748 29.771 -13.749 1.00 35.45 154 GLN A O 1
ATOM 1081 N N . LEU A 1 173 ? -21.957 31.359 -12.322 1.00 34.56 155 LEU A N 1
ATOM 1082 C CA . LEU A 1 173 ? -20.774 30.607 -11.938 1.00 34.58 155 LEU A CA 1
ATOM 1083 C C . LEU A 1 173 ? -21.112 29.250 -11.275 1.00 34.06 155 LEU A C 1
ATOM 1084 O O . LEU A 1 173 ? -20.412 28.264 -11.486 1.00 34.13 155 LEU A O 1
ATOM 1089 N N . THR A 1 174 ? -22.199 29.181 -10.526 1.00 33.10 156 THR A N 1
ATOM 1090 C CA . THR A 1 174 ? -22.518 27.962 -9.796 1.00 32.60 156 THR A CA 1
ATOM 1091 C C . THR A 1 174 ? -23.116 26.842 -10.687 1.00 33.18 156 THR A C 1
ATOM 1092 O O . THR A 1 174 ? -22.730 25.680 -10.560 1.00 32.47 156 THR A O 1
ATOM 1096 N N . GLN A 1 175 ? -24.038 27.213 -11.585 1.00 33.60 157 GLN A N 1
ATOM 1097 C CA . GLN A 1 175 ? -24.677 26.276 -12.513 1.00 34.02 157 GLN A CA 1
ATOM 1098 C C . GLN A 1 175 ? -23.629 25.411 -13.233 1.00 33.57 157 GLN A C 1
ATOM 1099 O O . GLN A 1 175 ? -23.721 24.183 -13.233 1.00 32.55 157 GLN A O 1
ATOM 1105 N N . GLY A 1 176 ? -22.613 26.071 -13.795 1.00 33.29 158 GLY A N 1
ATOM 1106 C CA . GLY A 1 176 ? -21.560 25.420 -14.559 1.00 33.54 158 GLY A CA 1
ATOM 1107 C C . GLY A 1 176 ? -20.871 24.252 -13.877 1.00 34.09 158 GLY A C 1
ATOM 1108 O O . GLY A 1 176 ? -20.491 23.288 -14.532 1.00 34.98 158 GLY A O 1
ATOM 1109 N N . ILE A 1 177 ? -20.708 24.323 -12.565 1.00 33.80 159 ILE A N 1
ATOM 1110 C CA . ILE A 1 177 ? -20.097 23.239 -11.818 1.00 33.60 159 ILE A CA 1
ATOM 1111 C C . ILE A 1 177 ? -20.885 21.972 -12.009 1.00 33.73 159 ILE A C 1
ATOM 1112 O O . ILE A 1 177 ? -20.308 20.918 -12.179 1.00 33.92 159 ILE A O 1
ATOM 1117 N N . PHE A 1 178 ? -22.208 22.083 -11.907 1.00 34.19 160 PHE A N 1
ATOM 1118 C CA . PHE A 1 178 ? -23.063 20.926 -11.745 1.00 34.56 160 PHE A CA 1
ATOM 1119 C C . PHE A 1 178 ? -23.526 20.386 -13.072 1.00 35.66 160 PHE A C 1
ATOM 1120 O O . PHE A 1 178 ? -23.652 19.169 -13.228 1.00 35.38 160 PHE A O 1
ATOM 1128 N N . THR A 1 179 ? -23.767 21.282 -14.032 1.00 36.59 161 THR A N 1
ATOM 1129 C CA . THR A 1 179 ? -23.996 20.851 -15.401 1.00 37.46 161 THR A CA 1
ATOM 1130 C C . THR A 1 179 ? -22.720 20.182 -15.953 1.00 38.11 161 THR A C 1
ATOM 1131 O O . THR A 1 179 ? -22.823 19.186 -16.680 1.00 38.40 161 THR A O 1
ATOM 1135 N N . LYS A 1 180 ? -21.533 20.699 -15.592 1.00 38.18 162 LYS A N 1
ATOM 1136 C CA . LYS A 1 180 ? -20.269 20.070 -15.993 1.00 38.60 162 LYS A CA 1
ATOM 1137 C C . LYS A 1 180 ? -20.091 18.626 -15.490 1.00 39.37 162 LYS A C 1
ATOM 1138 O O . LYS A 1 180 ? -19.795 17.737 -16.274 1.00 39.40 162 LYS A O 1
ATOM 1141 N N . VAL A 1 181 ? -20.262 18.399 -14.192 1.00 40.19 163 VAL A N 1
ATOM 1142 C CA . VAL A 1 181 ? -20.123 17.055 -13.632 1.00 40.86 163 VAL A CA 1
ATOM 1143 C C . VAL A 1 181 ? -21.122 16.058 -14.252 1.00 42.41 163 VAL A C 1
ATOM 1144 O O . VAL A 1 181 ? -20.809 14.871 -14.333 1.00 41.48 163 VAL A O 1
ATOM 1148 N N . ILE A 1 182 ? -22.305 16.537 -14.682 1.00 44.04 164 ILE A N 1
ATOM 1149 C CA . ILE A 1 182 ? -23.308 15.668 -15.339 1.00 45.84 164 ILE A CA 1
ATOM 1150 C C . ILE A 1 182 ? -22.889 15.359 -16.762 1.00 47.43 164 ILE A C 1
ATOM 1151 O O . ILE A 1 182 ? -22.948 14.201 -17.189 1.00 47.69 164 ILE A O 1
ATOM 1156 N N . GLN A 1 183 ? -22.492 16.395 -17.505 1.00 49.35 165 GLN A N 1
ATOM 1157 C CA . GLN A 1 183 ? -21.938 16.211 -18.846 1.00 50.83 165 GLN A CA 1
ATOM 1158 C C . GLN A 1 183 ? -20.748 15.269 -18.760 1.00 52.75 165 GLN A C 1
ATOM 1159 O O . GLN A 1 183 ? -20.562 14.430 -19.637 1.00 53.36 165 GLN A O 1
ATOM 1162 N N . GLU A 1 184 ? -19.958 15.396 -17.695 1.00 54.60 166 GLU A N 1
ATOM 1163 C CA . GLU A 1 184 ? -18.763 14.565 -17.499 1.00 56.49 166 GLU A CA 1
ATOM 1164 C C . GLU A 1 184 ? -19.087 13.089 -17.149 1.00 57.70 166 GLU A C 1
ATOM 1165 O O . GLU A 1 184 ? -18.297 12.188 -17.447 1.00 58.52 166 GLU A O 1
ATOM 1171 N N . ILE A 1 185 ? -20.230 12.855 -16.496 1.00 58.64 167 ILE A N 1
ATOM 1172 C CA . ILE A 1 185 ? -20.723 11.499 -16.221 1.00 59.19 167 ILE A CA 1
ATOM 1173 C C . ILE A 1 185 ? -21.283 10.859 -17.500 1.00 60.48 167 ILE A C 1
ATOM 1174 O O . ILE A 1 185 ? -20.999 9.694 -17.781 1.00 60.45 167 ILE A O 1
ATOM 1179 N N . ALA A 1 186 ? -22.088 11.632 -18.248 1.00 61.80 168 ALA A N 1
ATOM 1180 C CA . ALA A 1 186 ? -22.598 11.237 -19.577 1.00 62.76 168 ALA A CA 1
ATOM 1181 C C . ALA A 1 186 ? -21.468 10.950 -20.567 1.00 63.70 168 ALA A C 1
ATOM 1182 O O . ALA A 1 186 ? -21.631 10.139 -21.486 1.00 63.86 168 ALA A O 1
ATOM 1184 N N . ARG A 1 187 ? -20.338 11.638 -20.386 1.00 64.91 169 ARG A N 1
ATOM 1185 C CA . ARG A 1 187 ? -19.112 11.362 -21.135 1.00 65.60 169 ARG A CA 1
ATOM 1186 C C . ARG A 1 187 ? -18.598 9.967 -20.727 1.00 66.12 169 ARG A C 1
ATOM 1187 O O . ARG A 1 187 ? -18.652 9.033 -21.536 1.00 66.70 169 ARG A O 1
ATOM 1191 N N . VAL A 1 188 ? -18.153 9.817 -19.473 1.00 66.36 170 VAL A N 1
ATOM 1192 C CA . VAL A 1 188 ? -17.543 8.562 -19.000 1.00 66.43 170 VAL A CA 1
ATOM 1193 C C . VAL A 1 188 ? -18.598 7.495 -18.708 1.00 66.65 170 VAL A C 1
ATOM 1194 O O . VAL A 1 188 ? -19.451 7.178 -19.557 1.00 66.86 170 VAL A O 1
#

Secondary structure (DSSP, 8-state):
-EEEEEEEESTTSSHHHHHHHHHHS---S-----SEEEEEEEE--EEEEEEEEPP--TT----GGGTTT--EEEEEEETT-HHHHHHHHHHHHHHH----EEEEEE-TT-GGG--S-HHHHHHHHHHHT-EEEE--TT-HHHHHHHHHHHHHHHHH-

CATH classification: 3.40.50.300

B-factor: mean 40.37, std 10.68, range [22.92, 70.9]

GO terms:
  GO:0005515 protein binding (F, IPI)
  GO:0005525 GTP binding (F, IDA)
  GO:0035556 intracellular signal transduction (P, IDA)
  GO:0005737 cytoplasm (C, IDA)
  GO:0031929 TOR signaling (P, IMP)

Nearest PDB structures (foldseek):
  3oes-assembly1_A  TM=1.006E+00  e=5.238E-35  Homo sapiens
  7btc-assembly4_D  TM=9.380E-01  e=6.394E-20  Homo sapiens
  6stf-assembly3_C  TM=8.446E-01  e=3.823E-14  Homo sapiens
  2nzj-assembly2_B  TM=7.794E-01  e=3.664E-13  Homo sapiens
  4drz-assembly1_A  TM=7.880E-01  e=3.995E-12  Homo sapiens

Solvent-accessible surface area: 7894 Å² total; per-residue (Å²): 89,112,62,49,0,0,0,0,0,35,117,73,2,14,12,43,33,0,0,68,10,11,27,108,52,51,82,78,164,56,145,117,88,24,136,90,50,78,30,61,72,118,17,131,116,44,75,0,38,0,12,0,0,35,26,22,40,63,176,26,158,34,62,78,64,13,74,66,55,19,66,0,16,0,0,0,0,3,0,24,32,72,84,1,9,94,3,0,70,35,0,43,44,55,40,95,168,189,30,20,12,0,0,0,0,3,61,27,50,65,73,127,96,78,106,0,117,44,115,76,0,44,126,26,1,96,86,46,72,16,44,42,42,43,0,0,5,139,71,62,156,82,0,86,30,0,0,58,28,0,11,85,36,20,66,127,106

Radius of gyration: 14.08 Å; Cα contacts (8 Å, |Δi|>4): 319; chains: 1; bounding box: 31×37×31 Å

Sequence (157 aa):
RYRKVVILGYRCVGKTSLAHQFVEGEFSEGYDPTVENTYSKIVTEFHLHLVDTAGQDEYSILPYSFIIGVHGYVLVYSVTSLHSFQVIESLYQKLHERVPVVLVGNKADLSPEREVQAVEGKKLAESWGATFMESSARENQLTQGIFTKVIQEIARV